Protein AF-A0A2N5G7D6-F1 (afdb_monomer_lite)

pLDDT: mean 96.83, std 2.78, range [78.44, 98.44]

Sequence (52 aa):
MIKEKKVMTPEGKEIPIQADTICIHGDGPRAVEFAELIFQSLTAEGISISAT

Structure (mmCIF, N/CA/C/O backbone):
data_AF-A0A2N5G7D6-F1
#
_entry.id   AF-A0A2N5G7D6-F1
#
loop_
_atom_site.group_PDB
_atom_site.id
_atom_site.type_symbol
_atom_site.label_atom_id
_atom_site.label_alt_id
_atom_site.label_comp_id
_atom_site.label_asym_id
_atom_site.label_entity_id
_atom_site.label_seq_id
_atom_site.pdbx_PDB_ins_code
_atom_site.Cartn_x
_atom_site.Cartn_y
_a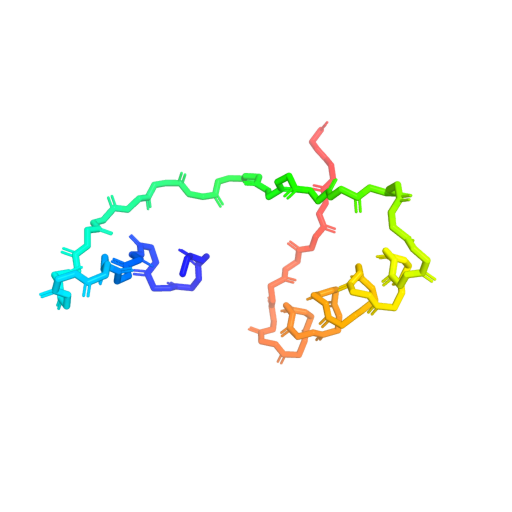tom_site.Cartn_z
_atom_site.occupancy
_atom_site.B_iso_or_equiv
_atom_site.auth_seq_id
_atom_site.auth_comp_id
_atom_site.auth_asym_id
_atom_site.auth_atom_id
_atom_site.pdbx_PDB_model_num
ATOM 1 N N . MET A 1 1 ? 4.248 4.222 5.720 1.00 96.25 1 MET A N 1
ATOM 2 C CA . MET A 1 1 ? 2.964 4.676 5.138 1.00 96.25 1 MET A CA 1
ATOM 3 C C . MET A 1 1 ? 1.813 4.519 6.116 1.00 96.25 1 MET A C 1
ATOM 5 O O . MET A 1 1 ? 1.455 5.519 6.707 1.00 96.25 1 MET A O 1
ATOM 9 N N . ILE A 1 2 ? 1.266 3.317 6.331 1.00 96.81 2 ILE A N 1
ATOM 10 C CA . ILE A 1 2 ? 0.032 3.141 7.124 1.00 96.81 2 ILE A CA 1
ATOM 11 C C . ILE A 1 2 ? 0.277 3.285 8.635 1.00 96.81 2 ILE A C 1
ATOM 13 O O . ILE A 1 2 ? -0.286 4.177 9.260 1.00 96.81 2 ILE A O 1
ATOM 17 N N . LYS A 1 3 ? 1.162 2.455 9.209 1.00 96.31 3 LYS A N 1
ATOM 18 C CA . LYS A 1 3 ? 1.473 2.446 10.653 1.00 96.31 3 LYS A CA 1
ATOM 19 C C . LYS A 1 3 ? 2.046 3.782 11.139 1.00 96.31 3 LYS A C 1
ATOM 21 O O . LYS A 1 3 ? 1.502 4.413 12.034 1.00 96.31 3 LYS A O 1
ATOM 26 N N . GLU A 1 4 ? 3.101 4.240 10.469 1.00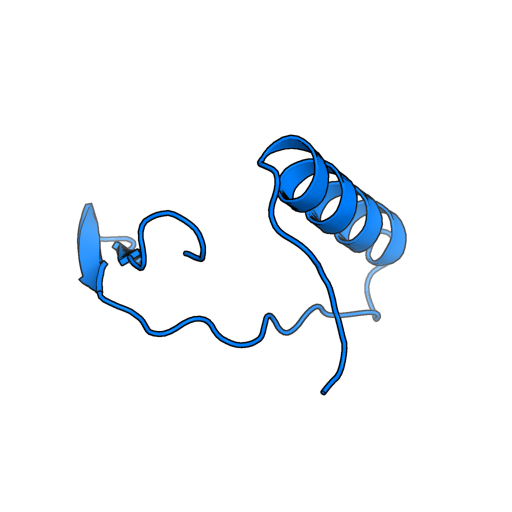 97.25 4 GLU A N 1
ATOM 27 C CA . GLU A 1 4 ? 3.854 5.442 10.856 1.00 97.25 4 GLU A CA 1
ATOM 28 C C . GLU A 1 4 ? 3.289 6.756 10.289 1.00 97.25 4 GLU A C 1
ATOM 30 O O . GLU A 1 4 ? 3.785 7.828 10.623 1.00 97.25 4 GLU A O 1
ATOM 35 N N . LYS A 1 5 ? 2.306 6.700 9.377 1.00 97.94 5 LYS A N 1
ATOM 36 C CA . LYS A 1 5 ? 1.707 7.881 8.712 1.00 97.94 5 LYS A CA 1
ATOM 37 C C . LYS A 1 5 ? 2.716 8.833 8.052 1.00 97.94 5 LYS A C 1
ATOM 39 O O . LYS A 1 5 ? 2.498 10.038 7.961 1.00 97.94 5 LYS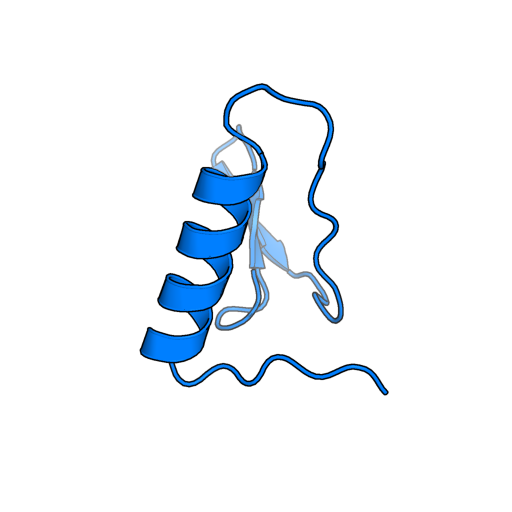 A O 1
ATOM 44 N N . LYS A 1 6 ? 3.832 8.283 7.566 1.00 98.19 6 LYS A N 1
ATOM 45 C CA . LYS A 1 6 ? 4.903 9.006 6.863 1.00 98.19 6 LYS A CA 1
ATOM 46 C C . LYS A 1 6 ? 5.570 8.163 5.772 1.00 98.19 6 LYS A C 1
ATOM 48 O O . LYS A 1 6 ? 5.442 6.928 5.766 1.00 98.19 6 LYS A O 1
ATOM 53 N N . VAL A 1 7 ? 6.267 8.839 4.859 1.00 97.94 7 VAL A N 1
ATOM 54 C CA . VAL A 1 7 ? 7.110 8.268 3.790 1.00 97.94 7 VAL A CA 1
ATOM 55 C C . VAL A 1 7 ? 8.457 8.972 3.730 1.00 97.94 7 VAL A C 1
ATOM 57 O O . VAL A 1 7 ? 8.543 10.148 4.062 1.00 97.94 7 VAL A O 1
ATOM 60 N N . MET A 1 8 ? 9.490 8.266 3.281 1.00 98.25 8 MET A N 1
ATOM 61 C CA . MET A 1 8 ? 10.804 8.841 3.001 1.00 98.25 8 MET A CA 1
ATOM 62 C C . MET A 1 8 ? 10.892 9.233 1.522 1.00 98.25 8 MET A C 1
ATOM 64 O O . MET A 1 8 ? 10.529 8.434 0.658 1.00 98.25 8 MET A O 1
ATOM 68 N N . THR A 1 9 ? 11.354 10.448 1.225 1.00 97.94 9 THR A N 1
ATOM 69 C CA . THR A 1 9 ? 11.646 10.889 -0.147 1.00 97.94 9 THR A CA 1
ATOM 70 C C . THR A 1 9 ? 13.008 10.366 -0.617 1.00 97.94 9 THR A C 1
ATOM 72 O O . THR A 1 9 ? 13.827 9.974 0.217 1.00 97.94 9 THR A O 1
ATOM 75 N N . PRO A 1 10 ? 13.307 10.392 -1.929 1.00 98.12 10 PRO A N 1
ATOM 76 C CA . PRO A 1 10 ? 14.633 10.034 -2.443 1.00 98.12 10 PRO A CA 1
ATOM 77 C C . PRO A 1 10 ? 15.783 10.858 -1.839 1.00 98.12 10 PRO A C 1
ATOM 79 O O . PRO A 1 10 ? 16.898 10.363 -1.717 1.00 98.12 10 PRO A O 1
ATOM 82 N N . GLU A 1 11 ? 15.510 12.092 -1.411 1.00 97.81 11 GLU A N 1
ATOM 83 C CA . GLU A 1 11 ? 16.465 12.980 -0.733 1.00 97.81 11 GLU A CA 1
ATOM 84 C C . GLU A 1 11 ? 16.612 12.670 0.771 1.00 97.81 11 GLU A C 1
ATOM 86 O O . GLU A 1 11 ? 17.319 13.380 1.485 1.00 97.81 11 GLU A O 1
ATOM 91 N N . GLY A 1 12 ? 15.933 11.633 1.277 1.00 97.94 12 GLY A N 1
ATOM 92 C CA . GLY A 1 12 ? 16.012 11.174 2.666 1.00 97.94 12 GLY A CA 1
ATOM 93 C C . GLY A 1 12 ? 15.113 11.931 3.649 1.00 97.94 12 GLY A C 1
ATOM 94 O O . GLY A 1 12 ? 15.221 11.726 4.858 1.00 97.94 12 GLY A O 1
ATOM 95 N N . LYS A 1 13 ? 14.215 12.801 3.171 1.00 98.19 13 LYS A N 1
ATOM 96 C CA . LYS A 1 13 ? 13.290 13.545 4.037 1.00 98.19 13 LYS A CA 1
ATOM 97 C C . LYS A 1 13 ? 12.062 12.702 4.371 1.00 98.19 13 LYS A C 1
ATOM 99 O O . LYS A 1 13 ? 11.460 12.113 3.482 1.00 98.19 13 LYS A O 1
ATOM 104 N N . GLU A 1 14 ? 11.625 12.707 5.628 1.00 98.38 14 GLU A N 1
ATOM 105 C CA . GLU A 1 14 ? 10.323 12.141 5.993 1.00 98.38 14 GLU A CA 1
ATOM 106 C C . GLU A 1 14 ? 9.191 13.157 5.763 1.00 98.38 14 GLU A C 1
ATOM 108 O O . GLU A 1 14 ? 9.262 14.302 6.216 1.00 98.38 14 GLU A O 1
ATOM 113 N N . ILE A 1 15 ? 8.136 12.740 5.062 1.00 98.19 15 ILE A N 1
ATOM 114 C CA . ILE A 1 15 ? 6.932 13.537 4.798 1.00 98.19 15 ILE A CA 1
ATOM 115 C C . ILE A 1 15 ? 5.717 12.828 5.415 1.00 98.19 15 ILE A C 1
ATOM 117 O O . ILE A 1 15 ? 5.512 11.642 5.135 1.00 98.19 15 ILE A O 1
ATOM 121 N N . PRO A 1 16 ? 4.902 13.520 6.236 1.00 98.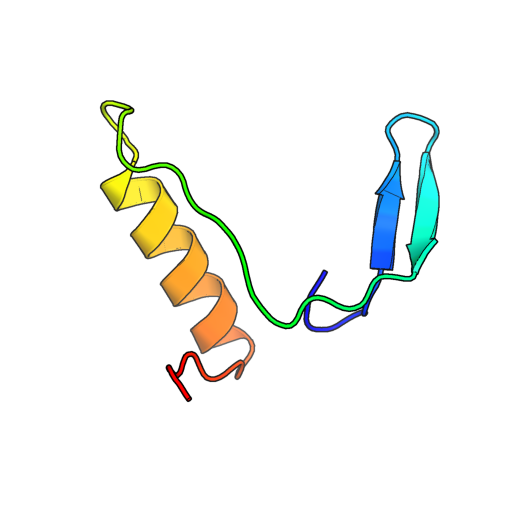44 16 PRO A N 1
ATOM 122 C CA . PRO A 1 16 ? 3.667 12.958 6.770 1.00 98.44 16 PRO A CA 1
ATOM 123 C C . PRO A 1 16 ? 2.618 12.790 5.664 1.00 98.44 16 PRO A C 1
ATOM 125 O O . PRO A 1 16 ? 2.491 13.644 4.787 1.00 98.44 16 PRO A O 1
ATOM 128 N N . ILE A 1 17 ? 1.848 11.705 5.720 1.00 98.06 17 ILE A N 1
ATOM 129 C CA . ILE A 1 17 ? 0.774 11.406 4.765 1.00 98.06 17 ILE A CA 1
ATOM 130 C C . ILE A 1 17 ? -0.451 10.813 5.470 1.00 98.06 17 ILE A C 1
ATOM 132 O O . ILE A 1 17 ? -0.331 10.158 6.506 1.00 98.06 17 ILE A O 1
ATOM 136 N N . GLN A 1 18 ? -1.625 10.978 4.861 1.00 97.56 18 GLN A N 1
ATOM 137 C CA . GLN A 1 18 ? -2.830 10.218 5.190 1.00 97.56 18 GLN A CA 1
ATOM 138 C C . GLN A 1 18 ? -3.000 9.104 4.150 1.00 97.56 18 GLN A C 1
ATOM 140 O O . GLN A 1 18 ? -3.169 9.380 2.965 1.00 97.56 18 GLN A O 1
ATOM 145 N N . ALA A 1 19 ? -2.885 7.849 4.585 1.00 96.38 19 ALA A N 1
ATOM 146 C CA . ALA A 1 19 ? -2.876 6.671 3.717 1.00 96.38 19 ALA A CA 1
ATOM 147 C C . ALA A 1 19 ? -4.112 5.797 3.971 1.00 96.38 19 ALA A C 1
ATOM 149 O O . ALA A 1 19 ? -3.998 4.726 4.562 1.00 96.38 19 ALA A O 1
ATOM 150 N N . ASP A 1 20 ? -5.282 6.275 3.545 1.00 95.75 20 ASP A N 1
ATOM 151 C CA . ASP A 1 20 ? -6.555 5.560 3.739 1.00 95.75 20 ASP A CA 1
ATOM 152 C C . ASP A 1 20 ? -6.741 4.408 2.738 1.00 95.75 20 ASP A C 1
ATOM 154 O O . ASP A 1 20 ? -7.424 3.429 3.020 1.00 95.75 20 ASP A O 1
ATOM 158 N N . THR A 1 21 ? -6.109 4.508 1.568 1.00 96.44 21 THR A N 1
ATOM 159 C CA . THR A 1 21 ? -6.107 3.471 0.532 1.00 96.44 21 THR A CA 1
ATOM 160 C C . THR A 1 21 ? -4.727 3.351 -0.105 1.00 96.44 21 THR A C 1
ATOM 162 O O . THR A 1 21 ? -3.953 4.313 -0.134 1.00 96.44 21 THR A O 1
ATOM 165 N N . ILE A 1 22 ? -4.412 2.163 -0.620 1.00 95.25 22 ILE A N 1
ATOM 166 C CA . ILE A 1 22 ? -3.207 1.896 -1.405 1.00 95.25 22 ILE A CA 1
ATOM 167 C C . ILE A 1 22 ? -3.642 1.423 -2.786 1.00 95.25 22 ILE A C 1
ATOM 169 O O . ILE A 1 22 ? -4.333 0.417 -2.921 1.00 95.25 22 ILE A O 1
ATOM 173 N N . CYS A 1 23 ? -3.196 2.135 -3.818 1.00 95.88 23 CYS A N 1
ATOM 174 C CA . CYS A 1 23 ? -3.344 1.681 -5.192 1.00 95.88 23 CYS A CA 1
ATOM 175 C C . CYS A 1 23 ? -2.249 0.657 -5.514 1.00 95.88 23 CYS A C 1
ATOM 177 O O . CYS A 1 23 ? -1.063 0.925 -5.311 1.00 95.88 23 CYS A O 1
ATOM 179 N N . ILE A 1 24 ? -2.647 -0.498 -6.040 1.00 96.00 24 ILE A N 1
ATOM 180 C CA . ILE A 1 24 ? -1.744 -1.521 -6.570 1.00 96.00 24 ILE A CA 1
ATOM 181 C C . ILE A 1 24 ? -2.033 -1.720 -8.055 1.00 96.00 24 ILE A C 1
ATOM 183 O O . ILE A 1 24 ? -3.177 -1.622 -8.494 1.00 96.00 24 ILE A O 1
ATOM 187 N N . HIS A 1 25 ? -0.987 -1.986 -8.830 1.00 94.44 25 HIS A N 1
ATOM 188 C CA . HIS A 1 25 ? -1.110 -2.240 -10.263 1.00 94.44 25 HIS A CA 1
ATOM 189 C C . HIS A 1 25 ? -1.211 -3.748 -10.515 1.00 94.44 25 HIS A C 1
ATOM 191 O O . HIS A 1 25 ? -0.560 -4.541 -9.834 1.00 94.44 25 HIS A O 1
ATOM 197 N N . GLY A 1 26 ? -2.058 -4.131 -11.472 1.00 95.25 26 GLY A N 1
ATOM 198 C CA . GLY A 1 26 ? -2.415 -5.521 -11.784 1.00 95.25 26 GLY A CA 1
ATOM 199 C C . GLY A 1 26 ? -1.844 -6.053 -13.103 1.00 95.25 26 GLY A C 1
ATOM 200 O O . GLY A 1 26 ? -2.171 -7.161 -13.510 1.00 95.25 26 GLY A O 1
ATOM 201 N N . ASP A 1 27 ? -1.054 -5.249 -13.805 1.00 96.62 27 ASP A N 1
ATOM 202 C CA . ASP A 1 27 ? -0.699 -5.407 -15.220 1.00 96.62 27 ASP A CA 1
ATOM 203 C C . ASP A 1 27 ? 0.658 -6.090 -15.461 1.00 96.62 27 ASP A C 1
ATOM 205 O O . ASP A 1 27 ? 0.946 -6.537 -16.571 1.00 96.62 27 ASP A O 1
ATOM 209 N N . GLY A 1 28 ? 1.493 -6.210 -14.428 1.00 95.81 28 GLY A N 1
ATOM 210 C CA . GLY A 1 28 ? 2.791 -6.875 -14.511 1.00 95.81 28 GLY A CA 1
ATOM 211 C C . GLY A 1 28 ? 2.725 -8.401 -14.335 1.00 95.81 28 GLY A C 1
ATOM 212 O O . GLY A 1 28 ? 1.862 -8.912 -13.621 1.00 95.81 28 GLY A O 1
ATOM 213 N N . PRO A 1 29 ? 3.712 -9.155 -14.861 1.00 96.94 29 PRO A N 1
ATOM 214 C CA . PRO A 1 29 ? 3.776 -10.617 -14.723 1.00 96.94 29 PRO A CA 1
ATOM 215 C C . PRO A 1 29 ? 3.869 -11.107 -13.266 1.00 96.94 29 PRO A C 1
ATOM 217 O O . PRO A 1 29 ? 3.618 -12.276 -12.995 1.00 96.94 29 PRO A O 1
ATOM 220 N N . ARG A 1 30 ? 4.233 -10.222 -12.328 1.00 96.88 30 ARG A N 1
ATOM 221 C CA . ARG A 1 30 ? 4.340 -10.497 -10.884 1.00 96.88 30 ARG A CA 1
ATOM 222 C C . ARG A 1 30 ? 3.341 -9.693 -10.044 1.00 96.88 30 ARG A C 1
ATOM 224 O O . ARG A 1 30 ? 3.517 -9.576 -8.836 1.00 96.88 30 ARG A O 1
ATOM 231 N N . ALA A 1 31 ? 2.312 -9.111 -10.661 1.00 97.75 31 ALA A N 1
ATOM 232 C CA . ALA A 1 31 ? 1.370 -8.243 -9.956 1.00 97.75 31 ALA A CA 1
ATOM 233 C C . ALA A 1 31 ? 0.642 -8.960 -8.807 1.00 97.75 31 ALA A C 1
ATOM 235 O O . ALA A 1 31 ? 0.503 -8.400 -7.723 1.00 97.75 31 ALA A O 1
ATOM 236 N N . VAL A 1 32 ? 0.241 -10.218 -9.019 1.00 97.50 32 VAL A N 1
ATOM 237 C CA . VAL A 1 32 ? -0.436 -11.029 -7.994 1.00 97.50 32 VAL A CA 1
ATOM 238 C C . VAL A 1 32 ? 0.494 -11.326 -6.818 1.00 97.50 32 VAL A C 1
ATOM 240 O O . VAL A 1 32 ? 0.127 -11.055 -5.683 1.00 97.50 32 VAL A O 1
ATOM 243 N N . GLU A 1 33 ? 1.719 -11.787 -7.083 1.00 97.81 33 GLU A N 1
ATOM 244 C CA . GLU A 1 33 ? 2.727 -12.048 -6.042 1.00 97.81 33 GLU A CA 1
ATOM 245 C C . GLU A 1 33 ? 3.003 -10.787 -5.202 1.00 97.81 33 GLU A C 1
ATOM 247 O O . GLU A 1 33 ? 3.115 -10.843 -3.977 1.00 97.81 33 GLU A O 1
ATOM 252 N N . PHE A 1 34 ? 3.064 -9.622 -5.853 1.00 97.44 34 PHE A N 1
ATOM 253 C CA . PHE A 1 34 ? 3.245 -8.348 -5.164 1.00 97.44 34 PHE A CA 1
ATOM 254 C C . PHE A 1 34 ? 2.039 -7.981 -4.287 1.00 97.44 34 PHE A C 1
ATOM 256 O O . PHE A 1 34 ? 2.214 -7.557 -3.143 1.00 97.44 34 PHE A O 1
ATOM 263 N N . ALA A 1 35 ? 0.818 -8.178 -4.792 1.00 97.81 35 ALA A N 1
ATOM 264 C CA . ALA A 1 35 ? -0.407 -7.957 -4.030 1.00 97.81 35 ALA A CA 1
ATOM 265 C C . ALA A 1 35 ? -0.494 -8.883 -2.802 1.00 97.81 35 ALA A C 1
ATOM 267 O O . ALA A 1 35 ? -0.822 -8.423 -1.706 1.00 97.81 35 ALA A O 1
ATOM 268 N N . GLU A 1 36 ? -0.143 -10.161 -2.964 1.00 98.00 36 GLU A N 1
ATOM 269 C CA . GLU A 1 36 ? -0.090 -11.151 -1.883 1.00 98.00 36 GLU A CA 1
ATOM 270 C C . GLU A 1 36 ? 0.910 -10.747 -0.794 1.00 98.00 36 GLU A C 1
ATOM 272 O O . GLU A 1 36 ? 0.571 -10.768 0.392 1.00 98.00 36 GLU A O 1
ATOM 277 N N . LEU A 1 37 ? 2.116 -10.315 -1.181 1.00 97.94 37 LEU A N 1
ATOM 278 C CA . LEU A 1 37 ? 3.146 -9.880 -0.237 1.00 97.94 37 LEU A CA 1
ATOM 279 C C . LEU A 1 37 ? 2.702 -8.661 0.581 1.00 97.94 37 LEU A C 1
ATOM 281 O O . LEU A 1 37 ? 2.918 -8.618 1.797 1.00 97.94 37 LEU A O 1
ATOM 285 N N . ILE A 1 38 ? 2.066 -7.677 -0.064 1.00 97.38 38 ILE A N 1
ATOM 286 C CA . ILE A 1 38 ? 1.506 -6.511 0.631 1.00 97.38 38 ILE A CA 1
ATOM 287 C C . ILE A 1 38 ? 0.438 -6.967 1.627 1.00 9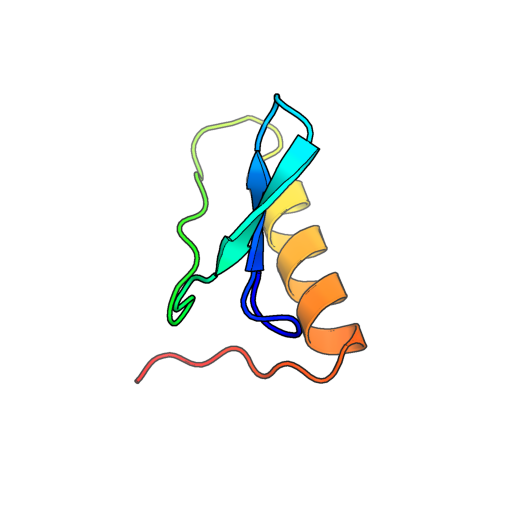7.38 38 ILE A C 1
ATOM 289 O O . ILE A 1 38 ? 0.510 -6.605 2.801 1.00 97.38 38 ILE A O 1
ATOM 293 N N . PHE A 1 39 ? -0.519 -7.789 1.189 1.00 97.56 39 PHE A N 1
ATOM 294 C CA . PHE A 1 39 ? -1.607 -8.275 2.039 1.00 97.56 39 PHE A CA 1
ATOM 295 C C . PHE A 1 39 ? -1.085 -9.009 3.283 1.00 97.56 39 PHE A C 1
ATOM 297 O O . PHE A 1 39 ? -1.507 -8.715 4.406 1.00 97.56 39 PHE A O 1
ATOM 304 N N . GLN A 1 40 ? -0.130 -9.925 3.101 1.00 98.38 40 GLN A N 1
ATOM 305 C CA . GLN A 1 40 ? 0.487 -10.679 4.195 1.00 98.38 40 GLN A CA 1
ATOM 306 C C . GLN A 1 40 ? 1.234 -9.763 5.166 1.00 98.38 40 GLN A C 1
ATOM 308 O O . GLN A 1 40 ? 1.056 -9.886 6.376 1.00 98.38 40 GLN A O 1
ATOM 313 N N . SER A 1 41 ? 2.019 -8.813 4.648 1.00 98.12 41 SER A N 1
ATOM 314 C CA . SER A 1 41 ? 2.799 -7.885 5.476 1.00 98.12 41 SER A CA 1
ATOM 315 C C . SER A 1 41 ? 1.901 -6.987 6.328 1.00 98.12 41 SER A C 1
ATOM 317 O O . SER A 1 41 ? 2.159 -6.797 7.513 1.00 98.12 41 SER A O 1
ATOM 319 N N . LEU A 1 42 ? 0.816 -6.464 5.748 1.00 97.69 42 LEU A N 1
ATOM 320 C CA . LEU A 1 42 ? -0.143 -5.638 6.484 1.00 97.69 42 LEU A CA 1
ATOM 321 C C . LEU A 1 42 ? -0.882 -6.450 7.551 1.00 97.69 42 LEU A C 1
ATOM 323 O O . LEU A 1 42 ? -0.997 -6.003 8.691 1.00 97.69 42 LEU A O 1
ATOM 327 N N . THR A 1 43 ? -1.312 -7.665 7.212 1.00 97.75 43 THR A N 1
ATOM 328 C CA . THR A 1 43 ? -2.013 -8.545 8.154 1.00 97.75 43 THR A CA 1
ATOM 329 C C . THR A 1 43 ? -1.105 -8.963 9.314 1.00 97.75 43 THR A C 1
ATOM 331 O O . THR A 1 43 ? -1.542 -8.956 10.464 1.00 97.75 43 THR A O 1
ATOM 334 N N . ALA A 1 44 ? 0.166 -9.283 9.042 1.00 98.31 44 ALA A N 1
ATOM 335 C CA . ALA A 1 44 ? 1.153 -9.639 10.066 1.00 98.31 44 ALA A CA 1
ATOM 336 C C . ALA A 1 44 ? 1.425 -8.488 11.051 1.00 98.31 44 ALA A C 1
ATOM 338 O O . ALA A 1 44 ? 1.650 -8.726 12.235 1.00 98.31 44 ALA A O 1
ATOM 339 N N . GLU A 1 45 ? 1.334 -7.243 10.583 1.00 97.88 45 GLU A N 1
ATOM 340 C CA . GLU A 1 45 ? 1.415 -6.033 11.410 1.00 97.88 45 GLU A CA 1
ATOM 341 C C . GLU A 1 45 ? 0.084 -5.675 12.107 1.00 97.88 45 GLU A C 1
ATOM 343 O O . GLU A 1 45 ? -0.015 -4.632 12.756 1.00 97.88 45 GLU A O 1
ATOM 348 N N . GLY A 1 46 ? -0.952 -6.516 11.989 1.00 97.88 46 GLY A N 1
ATOM 349 C CA . GLY A 1 46 ? -2.261 -6.305 12.614 1.00 97.88 46 GLY A CA 1
ATOM 350 C C . GLY A 1 46 ? -3.126 -5.243 11.927 1.00 97.88 46 GLY A C 1
ATOM 351 O O . GLY A 1 46 ? -4.070 -4.732 12.530 1.00 97.88 46 GLY A O 1
ATOM 352 N N . ILE A 1 47 ? -2.816 -4.885 10.679 1.00 97.50 47 ILE A N 1
ATOM 353 C CA . ILE A 1 47 ? -3.561 -3.890 9.903 1.00 97.50 47 ILE A CA 1
ATOM 354 C C . ILE A 1 47 ? -4.685 -4.601 9.145 1.00 97.50 47 ILE A C 1
ATOM 356 O O . ILE A 1 47 ? -4.439 -5.426 8.267 1.00 97.50 47 ILE A O 1
ATOM 360 N N . SER A 1 48 ? -5.932 -4.264 9.479 1.00 96.12 48 SER A N 1
ATOM 361 C CA . SER A 1 48 ? -7.110 -4.806 8.798 1.00 96.12 48 SER A CA 1
ATOM 362 C C . SER A 1 48 ? -7.292 -4.173 7.419 1.00 96.12 48 SER A C 1
ATOM 364 O O . SER A 1 48 ? -7.209 -2.954 7.267 1.00 96.12 48 SER A O 1
ATOM 366 N N . ILE A 1 49 ? -7.576 -5.009 6.423 1.00 96.62 49 ILE A N 1
ATOM 367 C CA . ILE A 1 49 ? -7.916 -4.589 5.065 1.00 96.62 49 ILE A CA 1
ATOM 368 C C . ILE A 1 49 ? -9.419 -4.785 4.896 1.00 96.62 49 ILE A C 1
ATOM 370 O O . ILE A 1 49 ? -9.930 -5.896 5.033 1.00 96.62 49 ILE A O 1
ATOM 374 N N . SER A 1 50 ? -10.129 -3.700 4.610 1.00 95.88 50 SER A N 1
ATOM 375 C CA . SER A 1 50 ? -11.573 -3.710 4.392 1.00 95.88 50 SER A CA 1
ATOM 376 C C . SER A 1 50 ? -11.949 -2.684 3.331 1.00 95.88 50 SER A C 1
ATOM 378 O O . SER A 1 50 ? -11.249 -1.689 3.139 1.00 95.88 50 SER A O 1
ATOM 380 N N . ALA A 1 51 ? -13.044 -2.949 2.628 1.00 94.12 51 ALA A N 1
ATOM 381 C CA . ALA A 1 51 ? -13.741 -1.938 1.850 1.00 94.12 51 ALA A CA 1
ATOM 382 C C . ALA A 1 51 ? -14.827 -1.319 2.736 1.00 94.12 51 ALA A C 1
ATOM 384 O O . ALA A 1 51 ? -15.402 -2.016 3.577 1.00 94.12 51 ALA A O 1
ATOM 385 N N . THR A 1 52 ? -15.058 -0.020 2.572 1.00 78.44 52 THR A N 1
ATOM 386 C CA . THR A 1 52 ? -16.109 0.720 3.285 1.00 78.44 52 THR A CA 1
ATOM 387 C C . THR A 1 52 ? -17.426 0.662 2.529 1.00 78.44 52 THR A C 1
ATOM 389 O O . THR A 1 52 ? -17.376 0.654 1.278 1.00 78.44 52 THR A O 1
#

Secondary structure (DSSP, 8-state):
-TTTSEEE-TTS-EEE---S-------STTHHHHHHHHHHHHHHTT------

Foldseek 3Di:
DDPVQWDADPVGDIDGHDPPDDDFDDPDPCSVVVVVVV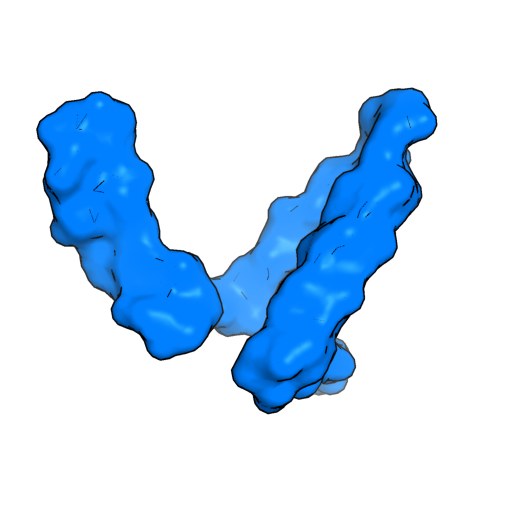VVVCVVVVHDDDDD

Radius of gyration: 12.84 Å; chains: 1; bounding box: 33×26×28 Å